Protein AF-A0A7D9LVJ4-F1 (afdb_monomer)

Organism: Paramuricea clavata (NCBI:txid317549)

pLDDT: mean 72.47, std 16.26, range [33.88, 91.69]

Foldseek 3Di:
DDPDVVVVVVVVCCVVQQPELVSVQVVVCVVPVPDDSCVQVVVVVVVLVVVLCVVCPVPDDPVNPPVPPPVVCPDPSVVSSQPDWDQTNQGTFHDDPNDTPHDDDDDDDDDPPDD

Mean predicted aligned error: 11.85 Å

Nearest PDB structures (foldseek):
  4f12-assembly1_A  TM=7.891E-01  e=6.631E-02  Homo sapiens
  7eb2-assembly1_D  TM=7.382E-01  e=7.072E-02  Homo sapiens
  6uo9-assembly1_B  TM=6.235E-01  e=8.043E-02  Homo sapiens
  3p3w-assembly2_B  TM=6.478E-01  e=2.008E+00  Rattus norvegicus
  7ks3-assembly1_C  TM=6.719E-01  e=5.998E+00  Rattus norvegicus

Secondary structure (DSSP, 8-state):
----HHHHHHHHHHHHH-SSHHHHHHHHHHH-TT--TTHHHHHHHHHHHHHHHHHHTTTS-GGG--TT-HHHHHTHHHHHHHT--EEETTEEE-EETTEE--PPP----------

Radius of gyration: 19.21 Å; Cα contacts (8 Å, |Δi|>4): 74; chains: 1; bounding box: 32×37×69 Å

Sequence (115 aa):
MRITAKYIQIVLIIFLVFQNASAYLAEVRKRNNQALASTSYAFDSIWAAALMLNATSNETRPEDFVLSSDQFFSDEYKDLLEEQEFEGLSGPHNFFNRERIGTVTISQMRVQNGI

Solvent-accessible surface area (backbone atoms only — not comparable to full-atom values): 7226 Å² total; per-residue (Å²): 134,84,83,52,71,67,57,57,48,53,52,49,47,56,61,70,63,41,84,37,50,65,57,45,50,54,58,50,30,76,81,37,78,82,64,57,81,68,54,34,56,58,50,39,51,54,49,51,52,51,52,43,53,56,64,44,57,81,76,53,54,82,89,70,67,56,90,83,51,71,68,64,66,56,52,63,52,46,54,49,51,47,67,48,71,49,83,40,50,73,40,67,38,40,44,55,95,92,38,72,60,75,85,85,85,87,84,80,89,76,82,79,80,80,128

Structure (mmCIF, N/CA/C/O backbone):
data_AF-A0A7D9LVJ4-F1
#
_entry.id   AF-A0A7D9LVJ4-F1
#
loop_
_atom_site.group_PDB
_atom_site.id
_atom_site.type_symbol
_atom_site.label_atom_id
_atom_site.label_alt_id
_atom_site.label_comp_id
_atom_site.label_asym_id
_atom_site.label_entity_id
_atom_site.label_seq_id
_atom_site.pdbx_PDB_ins_code
_atom_site.Cartn_x
_atom_site.Cartn_y
_atom_site.Cartn_z
_atom_site.occupancy
_atom_site.B_iso_or_equiv
_atom_site.auth_seq_id
_atom_site.auth_comp_id
_atom_site.auth_asym_id
_atom_site.auth_atom_id
_atom_site.pdbx_PDB_model_num
ATOM 1 N N . MET A 1 1 ? 14.122 20.750 -17.634 1.00 41.38 1 MET A N 1
ATOM 2 C CA . MET A 1 1 ? 12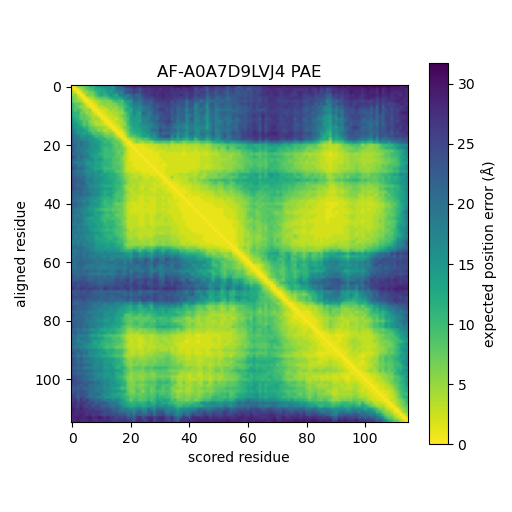.739 20.583 -17.143 1.00 41.38 1 MET A CA 1
ATOM 3 C C . MET A 1 1 ? 12.745 20.819 -15.633 1.00 41.38 1 MET A C 1
ATOM 5 O O . MET A 1 1 ? 13.374 20.055 -14.919 1.00 41.38 1 MET A O 1
ATOM 9 N N . ARG A 1 2 ? 12.209 21.950 -15.146 1.00 36.31 2 ARG A N 1
ATOM 10 C CA . ARG A 1 2 ? 12.233 22.307 -13.712 1.00 36.31 2 ARG A CA 1
ATOM 11 C C . ARG A 1 2 ? 11.060 21.620 -13.010 1.00 36.31 2 ARG A C 1
ATOM 13 O O . ARG A 1 2 ? 9.958 22.163 -13.012 1.00 36.31 2 ARG A O 1
ATOM 20 N N . ILE A 1 3 ? 11.299 20.457 -12.408 1.00 39.97 3 ILE A N 1
ATOM 21 C CA . ILE A 1 3 ? 10.399 19.915 -11.383 1.00 39.97 3 ILE A CA 1
ATOM 22 C C . ILE A 1 3 ? 10.484 20.897 -10.213 1.00 39.97 3 ILE A C 1
ATOM 24 O O . ILE A 1 3 ? 11.514 21.052 -9.560 1.00 39.97 3 ILE A O 1
ATOM 28 N N . THR A 1 4 ? 9.446 21.712 -10.074 1.00 39.66 4 THR A N 1
ATOM 29 C CA . THR A 1 4 ? 9.412 22.849 -9.160 1.00 39.66 4 THR A CA 1
ATOM 30 C C . THR A 1 4 ? 9.379 22.356 -7.714 1.00 39.66 4 THR A C 1
ATOM 32 O O . THR A 1 4 ? 8.606 21.467 -7.367 1.00 39.66 4 THR A O 1
ATOM 35 N N . ALA A 1 5 ? 10.188 22.980 -6.853 1.00 39.59 5 ALA A N 1
ATOM 36 C CA . ALA A 1 5 ? 10.358 22.666 -5.429 1.00 39.59 5 ALA A CA 1
ATOM 37 C C . ALA A 1 5 ? 9.048 22.537 -4.612 1.00 39.59 5 ALA A C 1
ATOM 39 O O . ALA A 1 5 ? 9.050 21.937 -3.541 1.00 39.59 5 ALA A O 1
ATOM 40 N N . LYS A 1 6 ? 7.916 23.034 -5.133 1.00 36.97 6 LYS A N 1
ATOM 41 C CA . LYS A 1 6 ? 6.572 22.840 -4.567 1.00 36.97 6 LYS A CA 1
ATOM 42 C C . LYS A 1 6 ? 6.113 21.377 -4.558 1.00 36.97 6 LYS A C 1
ATOM 44 O O . LYS A 1 6 ? 5.485 20.964 -3.590 1.00 36.97 6 LYS A O 1
ATOM 49 N N . TYR A 1 7 ? 6.424 20.595 -5.593 1.00 45.22 7 TYR A N 1
ATOM 50 C CA . TYR A 1 7 ? 6.037 19.178 -5.645 1.00 45.22 7 TYR A CA 1
ATOM 51 C C . TYR A 1 7 ? 6.861 18.341 -4.671 1.00 45.22 7 TYR A C 1
ATOM 53 O O . TYR A 1 7 ? 6.304 17.522 -3.949 1.00 45.22 7 TYR A O 1
ATOM 61 N N . ILE A 1 8 ? 8.158 18.635 -4.564 1.00 45.31 8 ILE A N 1
ATOM 62 C CA . ILE A 1 8 ? 9.043 18.010 -3.576 1.00 45.31 8 ILE A CA 1
ATOM 63 C C . ILE A 1 8 ? 8.575 18.347 -2.154 1.00 45.31 8 ILE A C 1
ATOM 65 O O . ILE A 1 8 ? 8.547 17.461 -1.312 1.00 45.31 8 ILE A O 1
ATOM 69 N N . GLN A 1 9 ? 8.122 19.580 -1.888 1.00 33.88 9 GLN A N 1
ATOM 70 C CA . GLN A 1 9 ? 7.531 19.951 -0.596 1.00 33.88 9 GLN A CA 1
ATOM 71 C C . GLN A 1 9 ? 6.225 19.211 -0.284 1.00 33.88 9 GLN A C 1
ATOM 73 O O . GLN A 1 9 ? 6.043 18.801 0.853 1.00 33.88 9 GLN A O 1
ATOM 78 N N . ILE A 1 10 ? 5.323 19.015 -1.251 1.00 48.59 10 ILE A N 1
ATOM 79 C CA . ILE A 1 10 ? 4.078 18.256 -1.027 1.00 48.59 10 ILE A CA 1
ATOM 80 C C . ILE A 1 10 ? 4.387 16.778 -0.766 1.00 48.59 10 ILE A C 1
ATOM 82 O O . ILE A 1 10 ? 3.829 16.198 0.161 1.00 48.59 10 ILE A O 1
ATOM 86 N N . VAL A 1 11 ? 5.315 16.192 -1.526 1.00 49.97 11 VAL A N 1
ATOM 87 C CA . VAL A 1 11 ? 5.786 14.814 -1.334 1.00 49.97 11 VAL A CA 1
ATOM 88 C C . VAL A 1 11 ? 6.471 14.663 0.029 1.00 49.97 11 VAL A C 1
ATOM 90 O O . VAL A 1 11 ? 6.128 13.743 0.763 1.00 49.97 11 VAL A O 1
ATOM 93 N N . LEU A 1 12 ? 7.336 15.603 0.435 1.00 42.94 12 LEU A N 1
ATOM 94 C CA . LEU A 1 12 ? 7.953 15.609 1.769 1.00 42.94 12 LEU A CA 1
ATOM 95 C C . LEU A 1 12 ? 6.934 15.811 2.894 1.00 42.94 12 LEU A C 1
ATOM 97 O O . LEU A 1 12 ? 7.087 15.205 3.944 1.00 42.94 12 LEU A O 1
ATOM 101 N N . ILE A 1 13 ? 5.913 16.652 2.709 1.00 46.03 13 ILE A N 1
ATOM 102 C CA . ILE A 1 13 ? 4.858 16.863 3.709 1.00 46.03 13 ILE A CA 1
ATOM 103 C C . ILE A 1 13 ? 4.016 15.594 3.848 1.00 46.03 13 ILE A C 1
ATOM 105 O O . ILE A 1 13 ? 3.718 15.203 4.965 1.00 46.03 13 ILE A O 1
ATOM 109 N N . ILE A 1 14 ? 3.690 14.898 2.759 1.00 52.47 14 ILE A N 1
ATOM 110 C CA . ILE A 1 14 ? 2.996 13.604 2.825 1.00 52.47 14 ILE A CA 1
ATOM 111 C C . ILE A 1 14 ? 3.877 12.553 3.530 1.00 52.47 14 ILE A C 1
ATOM 113 O O . ILE A 1 14 ? 3.386 11.841 4.403 1.00 52.47 14 ILE A O 1
ATOM 117 N N . PHE A 1 15 ? 5.182 12.524 3.238 1.00 49.25 15 PHE A N 1
ATOM 118 C CA . PHE A 1 15 ? 6.143 11.604 3.862 1.00 49.25 15 PHE A CA 1
ATOM 119 C C . PHE A 1 15 ? 6.392 11.895 5.355 1.00 49.25 15 PHE A C 1
ATOM 121 O O . PHE A 1 15 ? 6.519 10.974 6.157 1.00 49.25 15 PHE A O 1
ATOM 128 N N . LEU A 1 16 ? 6.440 13.172 5.751 1.00 46.56 16 LEU A N 1
ATOM 129 C CA . LEU A 1 16 ? 6.693 13.603 7.133 1.00 46.56 16 LEU A CA 1
ATOM 130 C C . LEU A 1 16 ? 5.426 13.637 8.000 1.00 46.56 16 LEU A C 1
ATOM 132 O O . LEU A 1 16 ? 5.524 13.490 9.215 1.00 46.56 16 LEU A O 1
ATOM 136 N N . VAL A 1 17 ? 4.240 13.830 7.412 1.00 49.31 17 VAL A N 1
ATOM 137 C CA . VAL A 1 17 ? 2.975 13.948 8.164 1.00 49.31 17 VAL A CA 1
ATOM 138 C C . VAL A 1 17 ? 2.313 12.591 8.407 1.00 49.31 17 VAL A C 1
ATOM 140 O O . VAL A 1 17 ? 1.587 12.446 9.391 1.00 49.31 17 VAL A O 1
ATOM 143 N N . PHE A 1 18 ? 2.579 11.576 7.581 1.00 52.62 18 PHE A N 1
ATOM 144 C CA . PHE A 1 18 ? 1.889 10.288 7.681 1.00 52.62 18 PHE A CA 1
ATOM 145 C C . PHE A 1 18 ? 2.789 9.105 8.049 1.00 52.62 18 PHE A C 1
ATOM 147 O O . PHE A 1 18 ? 2.470 7.972 7.738 1.00 52.62 18 PHE A O 1
ATOM 154 N N . GLN A 1 19 ? 3.833 9.305 8.851 1.00 57.47 19 GLN A N 1
ATOM 155 C CA . GLN A 1 19 ? 4.506 8.182 9.538 1.00 57.47 19 GLN A CA 1
ATOM 156 C C . GLN A 1 19 ? 3.592 7.467 10.564 1.00 57.47 19 GLN A C 1
ATOM 158 O O . GLN A 1 19 ? 4.012 6.543 11.253 1.00 57.47 19 GLN A O 1
ATOM 163 N N . ASN A 1 20 ? 2.338 7.912 10.715 1.00 69.19 20 ASN A N 1
ATOM 164 C CA . ASN A 1 20 ? 1.393 7.379 11.681 1.00 69.19 20 ASN A CA 1
ATOM 165 C C . ASN A 1 20 ? -0.003 7.205 11.059 1.00 69.19 20 ASN A C 1
ATOM 167 O O . ASN A 1 20 ? -0.691 8.181 10.742 1.00 69.19 20 ASN A O 1
ATOM 171 N N . ALA A 1 21 ? -0.450 5.951 10.957 1.00 78.19 21 ALA A N 1
ATOM 172 C CA . ALA A 1 21 ? -1.760 5.568 10.427 1.00 78.19 21 ALA A CA 1
ATOM 173 C C . ALA A 1 21 ? -2.938 6.270 11.133 1.00 78.19 21 ALA A C 1
ATOM 175 O O . ALA A 1 21 ? -3.965 6.552 10.512 1.00 78.19 21 ALA A O 1
ATOM 176 N N . SER A 1 22 ? -2.792 6.598 12.423 1.00 82.12 22 SER A N 1
ATOM 177 C CA . SER A 1 22 ? -3.832 7.293 13.193 1.00 82.12 22 SER A CA 1
ATOM 178 C C . SER A 1 22 ? -4.007 8.754 12.766 1.00 82.12 22 SER A C 1
ATOM 180 O O . SER A 1 22 ? -5.140 9.225 12.650 1.00 82.12 22 SER A O 1
ATOM 182 N N . ALA A 1 23 ? -2.909 9.454 12.457 1.00 84.06 23 ALA A N 1
ATOM 183 C CA . ALA A 1 23 ? -2.939 10.831 11.969 1.00 84.06 23 ALA A CA 1
ATOM 184 C C . ALA A 1 23 ? -3.536 10.904 10.558 1.00 84.06 23 ALA A C 1
ATOM 186 O O . ALA A 1 23 ? -4.362 11.775 10.275 1.00 84.06 23 ALA A O 1
ATOM 187 N N . TYR A 1 24 ? -3.189 9.935 9.705 1.00 86.38 24 TYR A N 1
ATOM 188 C CA . TYR A 1 24 ? -3.814 9.760 8.397 1.00 86.38 24 TYR A CA 1
ATOM 189 C C . TYR A 1 24 ? -5.326 9.575 8.507 1.00 86.38 24 TYR A C 1
ATOM 191 O O . TYR A 1 24 ? -6.090 10.339 7.918 1.00 86.38 24 TYR A O 1
ATOM 199 N N . LEU A 1 25 ? -5.775 8.609 9.312 1.00 87.12 25 LEU A N 1
ATOM 200 C CA . LEU A 1 25 ? -7.199 8.324 9.447 1.00 87.12 25 LEU A CA 1
ATOM 201 C C . LEU A 1 25 ? -7.967 9.520 10.023 1.00 87.12 25 LEU A C 1
ATOM 203 O O . LEU A 1 25 ? -9.083 9.799 9.585 1.00 87.12 25 LEU A O 1
ATOM 207 N N . ALA A 1 26 ? -7.372 10.254 10.967 1.00 88.25 26 ALA A N 1
ATOM 208 C CA . ALA A 1 26 ? -7.955 11.480 11.498 1.00 88.25 26 ALA A CA 1
ATOM 209 C C . ALA A 1 26 ? -8.140 12.549 10.408 1.00 88.25 26 ALA A C 1
ATOM 211 O O . ALA A 1 26 ? -9.201 13.165 10.338 1.00 88.25 26 ALA A O 1
ATOM 212 N N . GLU A 1 27 ? -7.150 12.748 9.535 1.00 87.81 27 GLU A N 1
ATOM 213 C CA . GLU A 1 27 ? -7.232 13.713 8.433 1.00 87.81 27 GLU A CA 1
ATOM 214 C C . GLU A 1 27 ? -8.266 13.301 7.378 1.00 87.81 27 GLU A C 1
ATOM 216 O O . GLU A 1 27 ? -9.087 14.121 6.963 1.00 87.81 27 GLU A O 1
ATOM 221 N N . VAL A 1 28 ? -8.299 12.024 6.990 1.00 86.88 28 VAL A N 1
ATOM 222 C CA . VAL A 1 28 ? -9.306 11.513 6.046 1.00 86.88 28 VAL A CA 1
ATOM 223 C C . VAL A 1 28 ? -10.715 11.669 6.626 1.00 86.88 28 VAL A C 1
ATOM 225 O O . VAL A 1 28 ? -11.631 12.100 5.920 1.00 86.88 28 VAL A O 1
ATOM 228 N N . ARG A 1 29 ? -10.888 11.420 7.931 1.00 89.81 29 ARG A N 1
ATOM 229 C CA . ARG A 1 29 ? -12.181 11.563 8.616 1.00 89.81 29 ARG A CA 1
ATOM 230 C C . ARG A 1 29 ? -12.713 12.989 8.682 1.00 89.81 29 ARG A C 1
ATOM 232 O O . ARG A 1 29 ? -13.927 13.156 8.758 1.00 89.81 29 ARG A O 1
ATOM 239 N N . LYS A 1 30 ? -11.856 14.012 8.580 1.00 91.69 30 LYS A N 1
ATOM 240 C CA . LYS A 1 30 ? -12.313 15.409 8.446 1.00 91.69 30 LYS A CA 1
ATOM 241 C C . LYS A 1 30 ? -13.084 15.647 7.146 1.00 91.69 30 LYS A C 1
ATOM 243 O O . LYS A 1 30 ? -13.927 16.535 7.099 1.00 91.69 30 LYS A O 1
ATOM 248 N N . ARG A 1 31 ? -12.781 14.880 6.093 1.00 88.50 31 ARG A N 1
ATOM 249 C CA . ARG A 1 31 ? -13.394 15.006 4.759 1.00 88.50 31 ARG A CA 1
ATOM 250 C C . ARG A 1 31 ? -14.502 13.982 4.538 1.00 88.50 31 ARG A C 1
ATOM 252 O O . ARG A 1 31 ? -15.476 14.274 3.856 1.00 88.50 31 ARG A O 1
ATOM 259 N N . ASN A 1 32 ? -14.350 12.795 5.120 1.00 89.06 32 ASN A N 1
ATOM 260 C CA . ASN A 1 32 ? -15.335 11.725 5.086 1.00 89.06 32 ASN A CA 1
ATOM 261 C C . ASN A 1 32 ? -15.388 11.022 6.448 1.00 89.06 32 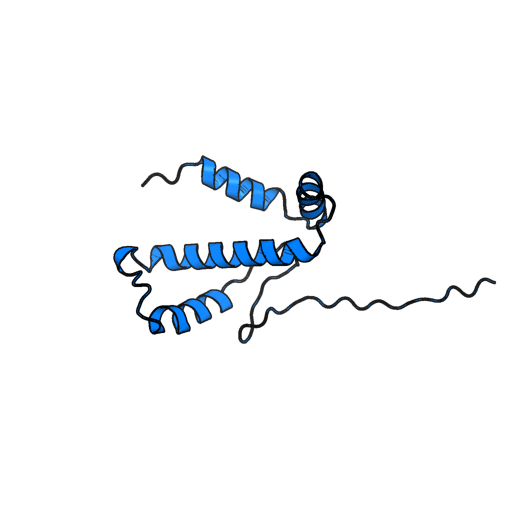ASN A C 1
ATOM 263 O O . ASN A 1 32 ? -14.560 10.162 6.747 1.00 89.06 32 ASN A O 1
ATOM 267 N N . ASN A 1 33 ? -16.388 11.351 7.263 1.00 88.94 33 ASN A N 1
ATOM 268 C CA . ASN A 1 33 ? -16.548 10.796 8.610 1.00 88.94 33 ASN A CA 1
ATOM 269 C C . ASN A 1 33 ? -16.745 9.265 8.639 1.00 88.94 33 ASN A C 1
ATOM 271 O O . ASN A 1 33 ? -16.513 8.651 9.678 1.00 88.94 33 ASN A O 1
ATOM 275 N N . GLN A 1 34 ? -17.118 8.646 7.516 1.00 91.38 34 GLN A N 1
ATOM 276 C CA . GLN A 1 34 ? -17.283 7.197 7.373 1.00 91.38 34 GLN A CA 1
ATOM 277 C C . GLN A 1 34 ? -16.003 6.481 6.913 1.00 91.38 34 GLN A C 1
ATOM 279 O O . GLN A 1 34 ? -16.031 5.282 6.644 1.00 91.38 34 GLN A O 1
ATOM 284 N N . ALA A 1 35 ? -14.869 7.183 6.816 1.00 86.31 35 ALA A N 1
ATOM 285 C CA . ALA A 1 35 ? -13.615 6.572 6.398 1.00 86.31 35 ALA A CA 1
ATOM 286 C C . ALA A 1 35 ? -13.176 5.443 7.349 1.00 86.31 35 ALA A C 1
ATOM 288 O O . ALA A 1 35 ? -13.032 5.620 8.571 1.00 86.31 35 ALA A O 1
ATOM 289 N N . LEU A 1 36 ? -12.957 4.274 6.748 1.00 89.25 36 LEU A N 1
ATOM 290 C CA . LEU A 1 36 ? -12.468 3.068 7.403 1.00 89.25 36 LEU A CA 1
ATOM 291 C C . LEU A 1 36 ? -10.944 3.093 7.497 1.00 89.25 36 LEU A C 1
ATOM 293 O O . LEU A 1 36 ? -10.275 3.693 6.665 1.00 89.25 36 LEU A O 1
ATOM 297 N N . ALA A 1 37 ? -10.384 2.371 8.468 1.00 83.81 37 ALA A N 1
ATOM 298 C CA . ALA A 1 37 ? -8.932 2.215 8.571 1.00 83.81 37 ALA A CA 1
ATOM 299 C C . ALA A 1 37 ? -8.320 1.569 7.314 1.00 83.81 37 ALA A C 1
ATOM 301 O O . ALA A 1 37 ? -7.160 1.816 7.020 1.00 83.81 37 ALA A O 1
ATOM 302 N N . SER A 1 38 ? -9.105 0.806 6.542 1.00 85.94 38 SER A N 1
ATOM 303 C CA . SER A 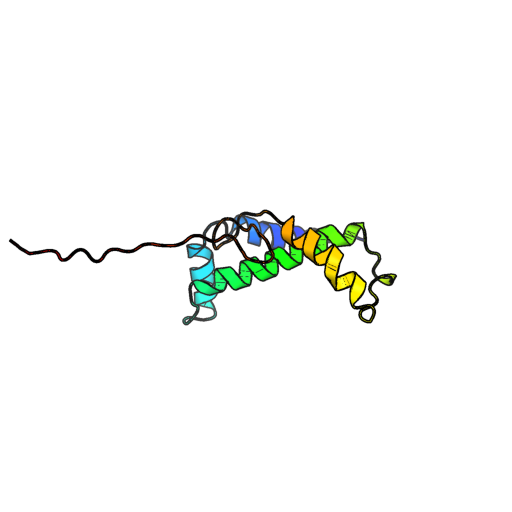1 38 ? -8.661 0.176 5.297 1.00 85.94 38 SER A CA 1
ATOM 304 C C . SER A 1 38 ? -8.307 1.159 4.177 1.00 85.94 38 SER A C 1
ATOM 306 O O . SER A 1 38 ? -7.707 0.746 3.187 1.00 85.94 38 SER A O 1
ATOM 308 N N . THR A 1 39 ? -8.619 2.454 4.311 1.00 88.50 39 THR A N 1
ATOM 309 C CA . THR A 1 39 ? -8.165 3.462 3.342 1.00 88.50 39 THR A CA 1
ATOM 310 C C . THR A 1 39 ? -6.641 3.598 3.320 1.00 88.50 39 THR A C 1
ATOM 312 O O . THR A 1 39 ? -6.099 4.035 2.308 1.00 88.50 39 THR A O 1
ATOM 315 N N . SER A 1 40 ? -5.940 3.167 4.377 1.00 87.75 40 SER A N 1
ATOM 316 C CA . SER A 1 40 ? -4.475 3.080 4.390 1.00 87.75 40 SER A CA 1
ATOM 317 C C . SER A 1 40 ? -3.938 2.138 3.311 1.00 87.75 40 SER A C 1
ATOM 319 O O . SER A 1 40 ? -2.985 2.495 2.632 1.00 87.75 40 SER A O 1
ATOM 321 N N . TYR A 1 41 ? -4.592 0.996 3.062 1.00 87.31 41 TYR A N 1
ATOM 322 C CA . TYR A 1 41 ? -4.194 0.074 1.990 1.00 87.31 41 TYR A CA 1
ATOM 323 C C . TYR A 1 41 ? -4.312 0.723 0.606 1.00 87.31 41 TYR A C 1
ATOM 325 O O . TYR A 1 41 ? -3.454 0.526 -0.253 1.00 87.31 41 TYR A O 1
ATOM 333 N N . ALA A 1 42 ? -5.360 1.524 0.386 1.00 87.88 42 ALA A N 1
ATOM 334 C CA . ALA A 1 42 ? -5.538 2.248 -0.870 1.00 87.88 42 ALA A CA 1
ATOM 335 C C . ALA A 1 42 ? -4.470 3.338 -1.048 1.00 87.88 42 ALA A C 1
ATOM 337 O O . ALA A 1 42 ? -3.949 3.515 -2.147 1.00 87.88 42 ALA A O 1
ATOM 338 N N . PHE A 1 43 ? -4.120 4.040 0.032 1.00 89.06 43 PHE A N 1
ATOM 339 C CA . PHE A 1 43 ? -3.027 5.007 0.021 1.00 89.06 43 PHE A CA 1
ATOM 340 C C . PHE A 1 43 ? -1.691 4.340 -0.331 1.00 89.06 43 PHE A C 1
ATOM 342 O O . PHE A 1 43 ? -1.019 4.791 -1.257 1.00 89.06 43 PHE A O 1
ATOM 349 N N . ASP A 1 44 ? -1.354 3.236 0.339 1.00 87.81 44 ASP A N 1
ATOM 350 C CA . ASP A 1 44 ? -0.114 2.494 0.090 1.00 87.81 44 ASP A CA 1
ATOM 351 C C . ASP A 1 44 ? -0.057 1.962 -1.352 1.00 87.81 44 ASP A C 1
ATOM 353 O O . ASP A 1 44 ? 0.992 2.022 -1.984 1.00 87.81 44 ASP A O 1
ATOM 357 N N . SER A 1 45 ? -1.193 1.544 -1.923 1.00 84.69 45 SER A N 1
ATOM 358 C CA . SER A 1 45 ? -1.268 1.093 -3.324 1.00 84.69 45 SER A CA 1
ATOM 359 C C . SER A 1 45 ? -0.943 2.212 -4.320 1.00 84.69 45 SER A C 1
ATOM 361 O O . SER A 1 45 ? -0.214 1.998 -5.288 1.00 84.69 45 SER A O 1
ATOM 363 N N . ILE A 1 46 ? -1.465 3.423 -4.086 1.00 87.00 46 ILE A N 1
ATOM 364 C CA . ILE A 1 46 ? -1.155 4.594 -4.924 1.00 87.00 46 ILE A CA 1
ATOM 365 C C . ILE A 1 46 ? 0.324 4.959 -4.781 1.00 87.00 46 ILE A C 1
ATOM 367 O O . ILE A 1 46 ? 0.973 5.319 -5.763 1.00 87.00 46 ILE A O 1
ATOM 371 N N . TRP A 1 47 ? 0.859 4.854 -3.565 1.00 87.88 47 TRP A N 1
ATOM 372 C CA . TRP A 1 47 ? 2.259 5.141 -3.293 1.00 87.88 47 TRP A CA 1
ATOM 373 C C . TRP A 1 47 ? 3.197 4.156 -3.997 1.00 87.88 47 TRP A C 1
ATOM 375 O O . TRP A 1 47 ? 4.125 4.584 -4.677 1.00 87.88 47 TRP A O 1
ATOM 385 N N . ALA A 1 48 ? 2.903 2.856 -3.922 1.00 83.38 48 ALA A N 1
ATOM 386 C CA . ALA A 1 48 ? 3.639 1.812 -4.630 1.00 83.38 48 ALA A CA 1
ATOM 387 C C . ALA A 1 48 ? 3.658 2.061 -6.146 1.00 83.38 48 ALA A C 1
ATOM 389 O O . ALA A 1 48 ? 4.717 2.023 -6.768 1.00 83.38 48 ALA A O 1
ATOM 390 N N . ALA A 1 49 ? 2.506 2.405 -6.734 1.00 82.12 49 ALA A N 1
ATOM 391 C CA . ALA A 1 49 ? 2.422 2.746 -8.152 1.00 82.12 49 ALA A CA 1
ATOM 392 C C . ALA A 1 49 ? 3.257 3.989 -8.504 1.00 82.12 49 ALA A C 1
ATOM 394 O O . ALA A 1 49 ? 3.903 4.023 -9.549 1.00 82.12 49 ALA A O 1
ATOM 395 N N . ALA A 1 50 ? 3.279 5.006 -7.638 1.00 84.44 50 ALA A N 1
ATOM 396 C CA . ALA A 1 50 ? 4.092 6.201 -7.849 1.00 84.44 50 ALA A CA 1
ATOM 397 C C . ALA A 1 50 ? 5.600 5.905 -7.778 1.00 84.44 50 ALA A C 1
ATOM 399 O O . ALA A 1 50 ? 6.356 6.438 -8.589 1.00 84.44 50 ALA A O 1
ATOM 400 N N . LEU A 1 51 ? 6.034 5.053 -6.843 1.00 83.69 51 LEU A N 1
ATOM 401 C CA . LEU A 1 51 ? 7.429 4.616 -6.730 1.00 83.69 51 LEU A CA 1
ATOM 402 C C . LEU A 1 51 ? 7.866 3.814 -7.958 1.00 83.69 51 LEU A C 1
ATOM 404 O O . LEU A 1 51 ? 8.895 4.127 -8.552 1.00 83.69 51 LEU A O 1
ATOM 408 N N . MET A 1 52 ? 7.035 2.866 -8.389 1.00 79.56 52 MET A N 1
ATOM 409 C CA . MET A 1 52 ? 7.247 2.083 -9.605 1.00 79.56 52 MET A CA 1
ATOM 410 C C . MET A 1 52 ? 7.367 2.988 -10.842 1.00 79.56 52 MET A C 1
ATOM 412 O O . MET A 1 52 ? 8.348 2.902 -11.572 1.00 79.56 52 MET A O 1
ATOM 416 N N . LEU A 1 53 ? 6.426 3.920 -11.042 1.00 78.00 53 LEU A N 1
ATOM 417 C CA . LEU A 1 53 ? 6.481 4.870 -12.162 1.00 78.00 53 LEU A CA 1
ATOM 418 C C . LEU A 1 53 ? 7.729 5.764 -12.111 1.00 78.00 53 LEU A C 1
ATOM 420 O O . LEU A 1 53 ? 8.290 6.122 -13.148 1.00 78.00 53 LEU A O 1
ATOM 424 N N . ASN A 1 54 ? 8.168 6.140 -10.910 1.00 82.25 54 ASN A N 1
ATOM 425 C CA . ASN A 1 54 ? 9.390 6.910 -10.723 1.00 82.25 54 ASN A CA 1
ATOM 426 C C . ASN A 1 54 ? 10.640 6.086 -11.081 1.00 82.25 54 ASN A C 1
ATOM 428 O O . ASN A 1 54 ? 11.531 6.622 -11.740 1.00 82.25 54 ASN A O 1
ATOM 432 N N . ALA A 1 55 ? 10.688 4.802 -10.716 1.00 77.56 55 ALA A N 1
ATOM 433 C CA . ALA A 1 55 ? 11.764 3.889 -11.106 1.00 77.56 55 ALA A CA 1
ATOM 434 C C . ALA A 1 55 ? 11.843 3.739 -12.636 1.00 77.56 55 ALA A C 1
ATOM 436 O O . ALA A 1 55 ? 12.905 3.960 -13.215 1.00 77.56 55 ALA A O 1
ATOM 437 N N . THR A 1 56 ? 10.706 3.526 -13.306 1.00 73.62 56 THR A N 1
ATOM 438 C CA . THR A 1 56 ? 10.653 3.400 -14.774 1.00 73.62 56 THR A CA 1
ATOM 439 C C . THR A 1 56 ? 10.950 4.703 -15.512 1.00 73.62 56 THR A C 1
ATOM 441 O O . THR A 1 56 ? 11.364 4.682 -16.666 1.00 73.62 56 THR A O 1
ATOM 444 N N . SER A 1 57 ? 10.755 5.865 -14.875 1.00 72.88 57 SER A N 1
ATOM 445 C CA . SER A 1 57 ? 10.884 7.170 -15.546 1.00 72.88 57 SER A CA 1
ATOM 446 C C . SER A 1 57 ? 12.297 7.496 -16.048 1.00 72.88 57 SER A C 1
ATOM 448 O O . SER A 1 57 ? 12.450 8.357 -16.915 1.00 72.88 57 SER A O 1
ATOM 450 N N . ASN A 1 58 ? 13.322 6.819 -15.521 1.00 64.25 58 ASN A N 1
ATOM 451 C CA . ASN A 1 58 ? 14.705 6.974 -15.978 1.00 64.25 58 ASN A CA 1
ATOM 452 C C . ASN A 1 58 ? 15.054 6.055 -17.158 1.00 64.25 58 ASN A C 1
ATOM 454 O O . ASN A 1 58 ? 16.033 6.322 -17.855 1.00 64.25 58 ASN A O 1
ATOM 458 N N . GLU A 1 59 ? 14.269 5.000 -17.381 1.00 63.97 59 GLU A N 1
ATOM 459 C CA . GLU A 1 59 ? 14.569 3.936 -18.344 1.00 63.97 59 GLU A CA 1
ATOM 460 C C . GLU A 1 59 ? 13.634 3.979 -19.556 1.00 63.97 59 GLU A C 1
ATOM 462 O O . GLU A 1 59 ? 14.077 3.794 -20.688 1.00 63.97 59 GLU A O 1
ATOM 467 N N . THR A 1 60 ? 12.360 4.320 -19.350 1.00 61.44 60 THR A N 1
ATOM 468 C CA . THR A 1 60 ? 11.350 4.391 -20.409 1.00 61.44 60 THR A CA 1
ATOM 469 C C . THR A 1 60 ? 11.182 5.828 -20.901 1.00 61.44 60 THR A C 1
ATOM 471 O O . THR A 1 60 ? 10.799 6.720 -20.134 1.00 61.44 60 THR A O 1
ATOM 474 N N . ARG A 1 61 ? 11.417 6.091 -22.194 1.00 63.28 61 ARG A N 1
ATOM 475 C CA . ARG A 1 61 ? 11.074 7.400 -22.766 1.00 63.28 61 ARG A CA 1
ATOM 476 C C . ARG A 1 61 ? 9.559 7.470 -22.988 1.00 63.28 61 ARG A C 1
ATOM 478 O O . ARG A 1 61 ? 8.948 6.463 -23.331 1.00 63.28 61 ARG A O 1
ATOM 485 N N . PRO A 1 62 ? 8.920 8.648 -22.860 1.00 61.31 62 PRO A N 1
ATOM 486 C CA . PRO A 1 62 ? 7.472 8.785 -23.068 1.00 61.31 62 PRO A CA 1
ATOM 487 C C . PRO A 1 62 ? 6.984 8.296 -24.442 1.00 61.31 62 PRO A C 1
ATOM 489 O O . PRO A 1 62 ? 5.834 7.899 -24.590 1.00 61.31 62 PRO A O 1
ATOM 492 N N . GLU A 1 63 ? 7.864 8.338 -25.440 1.00 63.00 63 GLU A N 1
ATOM 493 C CA . GLU A 1 63 ? 7.651 7.859 -26.809 1.00 63.00 63 GLU A CA 1
ATOM 494 C C . GLU A 1 63 ? 7.648 6.327 -26.952 1.00 63.00 63 GLU A C 1
ATOM 496 O O . GLU A 1 63 ? 7.050 5.816 -27.897 1.00 63.00 63 GLU A O 1
ATOM 501 N N . ASP A 1 64 ? 8.215 5.605 -25.982 1.00 60.91 64 ASP A N 1
ATOM 502 C CA . ASP A 1 64 ? 8.198 4.138 -25.911 1.00 60.91 64 ASP A CA 1
ATOM 503 C C . ASP A 1 64 ? 6.922 3.610 -25.227 1.00 60.91 64 ASP A C 1
ATOM 505 O O . ASP A 1 64 ? 6.658 2.408 -25.222 1.00 60.91 64 ASP A O 1
ATOM 509 N N . PHE A 1 65 ? 6.093 4.505 -24.670 1.00 59.31 65 PHE A N 1
ATOM 510 C CA . PHE A 1 65 ? 4.856 4.166 -23.967 1.00 59.31 65 PHE A CA 1
ATOM 511 C C . PHE A 1 65 ? 3.725 3.832 -24.954 1.00 59.31 65 PHE A C 1
AT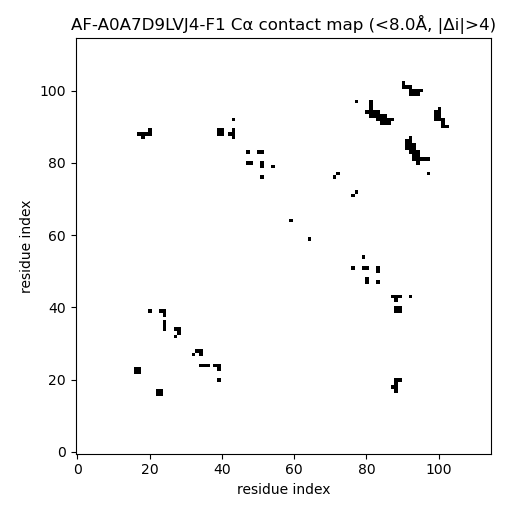OM 513 O O . PHE A 1 65 ? 2.715 4.530 -25.078 1.00 59.31 65 PHE A O 1
ATOM 520 N N . VAL A 1 66 ? 3.903 2.744 -25.700 1.00 58.81 66 VAL A N 1
ATOM 521 C CA . VAL A 1 66 ? 2.902 2.206 -26.618 1.00 58.81 66 VAL A CA 1
ATOM 522 C C . VAL A 1 66 ? 1.962 1.300 -25.822 1.00 58.81 66 VAL A C 1
ATOM 524 O O . VAL A 1 66 ? 2.213 0.114 -25.629 1.00 58.81 66 VAL A O 1
ATOM 527 N N . LEU A 1 67 ? 0.831 1.866 -25.386 1.00 57.19 67 LEU A N 1
ATOM 528 C CA . LEU A 1 67 ? -0.249 1.177 -24.653 1.00 57.19 67 LEU A CA 1
ATOM 529 C C . LEU A 1 67 ? -0.839 -0.055 -25.375 1.00 57.19 67 LEU A C 1
ATOM 531 O O . LEU A 1 67 ? -1.688 -0.733 -24.808 1.00 57.19 67 LEU A O 1
ATOM 535 N N . SER A 1 68 ? -0.437 -0.333 -26.619 1.00 53.41 68 SER A N 1
ATOM 536 C CA . SER A 1 68 ? -0.965 -1.424 -27.443 1.00 53.41 68 SER A CA 1
ATOM 537 C C . SER A 1 68 ? -0.074 -2.668 -27.524 1.00 53.41 68 SER A C 1
ATOM 539 O O . SER A 1 68 ? -0.457 -3.611 -28.212 1.00 53.41 68 SER A O 1
ATOM 541 N N . SER A 1 69 ? 1.104 -2.701 -26.885 1.00 55.25 69 SER A N 1
ATOM 542 C CA . SER A 1 69 ? 1.899 -3.934 -26.771 1.00 55.25 69 SER A CA 1
ATOM 543 C C . SER A 1 69 ? 1.801 -4.499 -25.354 1.00 55.25 69 SER A C 1
ATOM 545 O O . SER A 1 69 ? 2.592 -4.152 -24.477 1.00 55.25 69 SER A O 1
ATOM 547 N N . ASP A 1 70 ? 0.833 -5.392 -25.146 1.00 53.53 70 ASP A N 1
ATOM 548 C CA . ASP A 1 70 ? 0.523 -6.044 -23.861 1.00 53.53 70 ASP A CA 1
ATOM 549 C C . ASP A 1 70 ? 1.732 -6.726 -23.185 1.00 53.53 70 ASP A C 1
ATOM 551 O O . ASP A 1 70 ? 1.745 -6.914 -21.971 1.00 53.53 70 ASP A O 1
ATOM 555 N N . GLN A 1 71 ? 2.766 -7.074 -23.955 1.00 53.00 71 GLN A N 1
ATOM 556 C CA . GLN A 1 71 ? 3.965 -7.762 -23.468 1.00 53.00 71 GLN A CA 1
ATOM 557 C C . GLN A 1 71 ? 4.905 -6.871 -22.643 1.00 53.00 71 GLN A C 1
ATOM 559 O O . GLN A 1 71 ? 5.539 -7.361 -21.716 1.0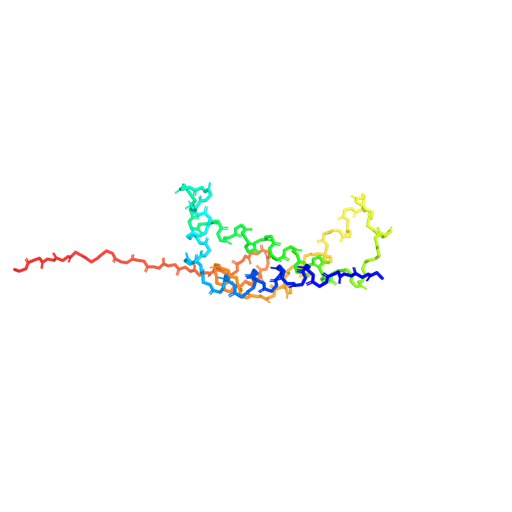0 53.00 71 GLN A O 1
ATOM 564 N N . PHE A 1 72 ? 4.973 -5.567 -22.933 1.00 54.34 72 PHE A N 1
ATOM 565 C CA . PHE A 1 72 ? 5.839 -4.641 -22.187 1.00 54.34 72 PHE A CA 1
ATOM 566 C C . PHE A 1 72 ? 5.295 -4.375 -20.773 1.00 54.34 72 PHE A C 1
ATOM 568 O O . PHE A 1 72 ? 6.039 -4.307 -19.801 1.00 54.34 72 PHE A O 1
ATOM 575 N N . PHE A 1 73 ? 3.968 -4.316 -20.636 1.00 58.09 73 PHE A N 1
ATOM 576 C CA . PHE A 1 73 ? 3.311 -4.163 -19.337 1.00 58.09 73 PHE A CA 1
ATOM 577 C C . PHE A 1 73 ? 3.341 -5.431 -18.487 1.00 58.09 73 PHE A C 1
ATOM 579 O O . PHE A 1 73 ? 3.126 -5.345 -17.278 1.00 58.09 73 PHE A O 1
ATOM 586 N N . SER A 1 74 ? 3.527 -6.608 -19.093 1.00 61.59 74 SER A N 1
ATOM 587 C CA . SER A 1 74 ? 3.314 -7.841 -18.353 1.00 61.59 74 SER A CA 1
ATOM 588 C C . SER A 1 74 ? 4.509 -8.238 -17.514 1.00 61.59 74 SER A C 1
ATOM 590 O O . SER A 1 74 ? 4.262 -8.674 -16.407 1.00 61.59 74 SER A O 1
ATOM 592 N N . ASP A 1 75 ? 5.754 -8.140 -17.970 1.00 65.06 75 ASP A N 1
ATOM 593 C CA . ASP A 1 75 ? 6.855 -8.813 -17.255 1.00 65.06 75 ASP A CA 1
ATOM 594 C C . ASP A 1 75 ? 7.786 -7.824 -16.540 1.00 65.06 75 ASP A C 1
ATOM 596 O O . ASP A 1 75 ? 8.004 -7.962 -15.342 1.00 65.06 75 ASP A O 1
ATOM 600 N N . GLU A 1 76 ? 8.188 -6.733 -17.192 1.00 66.50 76 GLU A N 1
ATOM 601 C CA . GLU A 1 76 ? 9.084 -5.723 -16.603 1.00 66.50 76 GLU A CA 1
ATOM 602 C C . GLU A 1 76 ? 8.435 -4.964 -15.431 1.00 66.50 76 GLU A C 1
ATOM 604 O O . GLU A 1 76 ? 9.031 -4.777 -14.374 1.00 66.50 76 GLU A O 1
ATOM 609 N N . TYR A 1 77 ? 7.154 -4.604 -15.559 1.00 69.88 77 TYR A N 1
ATOM 610 C CA . TYR A 1 77 ? 6.405 -3.952 -14.478 1.00 69.88 77 TYR A CA 1
ATOM 611 C C . TYR A 1 77 ? 6.088 -4.891 -13.306 1.00 69.88 77 TYR A C 1
ATOM 613 O O . TYR A 1 77 ? 5.891 -4.413 -12.188 1.00 69.88 77 TYR A O 1
ATOM 621 N N . LYS A 1 78 ? 6.012 -6.212 -13.538 1.00 70.94 78 LYS A N 1
ATOM 622 C CA . LYS A 1 78 ? 5.826 -7.185 -12.448 1.00 70.94 78 LYS A CA 1
ATOM 623 C C . LYS A 1 78 ? 7.073 -7.235 -11.581 1.00 70.94 78 LYS A C 1
ATOM 625 O O . LYS A 1 78 ? 6.947 -7.085 -10.371 1.00 70.94 78 LYS A O 1
ATOM 630 N N . ASP A 1 79 ? 8.234 -7.384 -12.208 1.00 75.25 79 ASP A N 1
ATOM 631 C CA . ASP A 1 79 ? 9.511 -7.467 -11.502 1.00 75.25 79 ASP A CA 1
ATOM 632 C C . ASP A 1 79 ? 9.766 -6.167 -10.726 1.00 75.25 79 ASP A C 1
ATOM 634 O O . ASP A 1 79 ? 10.030 -6.189 -9.525 1.00 75.25 79 ASP A O 1
ATOM 638 N N . LEU A 1 80 ? 9.512 -5.017 -11.357 1.00 75.12 80 LEU A N 1
ATOM 639 C CA . LEU A 1 80 ? 9.648 -3.715 -10.706 1.00 75.12 80 LEU A CA 1
ATOM 640 C C . LEU A 1 80 ? 8.698 -3.514 -9.523 1.00 75.12 80 LEU A C 1
ATOM 642 O O . LEU A 1 80 ?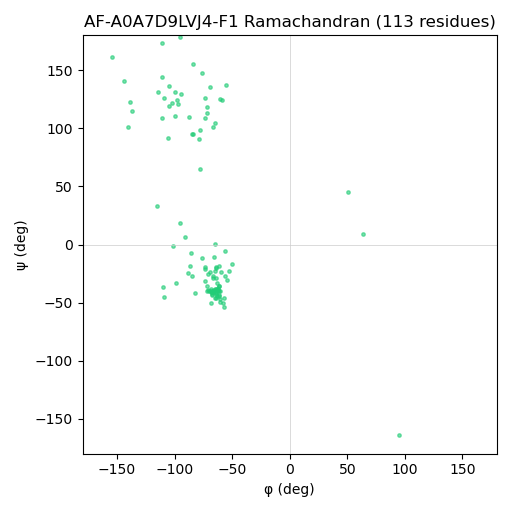 9.066 -2.818 -8.580 1.00 75.12 80 LEU A O 1
ATOM 646 N N . LEU A 1 81 ? 7.486 -4.081 -9.555 1.00 72.38 81 LEU A N 1
ATOM 647 C CA . LEU A 1 81 ? 6.566 -4.050 -8.414 1.00 72.38 81 LEU A CA 1
ATOM 648 C C . LEU A 1 81 ? 7.048 -4.935 -7.267 1.00 72.38 81 LEU A C 1
ATOM 650 O O . LEU A 1 81 ? 6.911 -4.531 -6.113 1.00 72.38 81 LEU A O 1
ATOM 654 N N . GLU A 1 82 ? 7.592 -6.115 -7.570 1.00 78.38 82 GLU A N 1
ATOM 655 C CA . GLU A 1 82 ? 8.139 -7.026 -6.560 1.00 78.38 82 GLU A CA 1
ATOM 656 C C . GLU A 1 82 ? 9.387 -6.450 -5.875 1.00 78.38 82 GLU A C 1
ATOM 658 O O . GLU A 1 82 ? 9.588 -6.677 -4.686 1.00 78.38 82 GLU A O 1
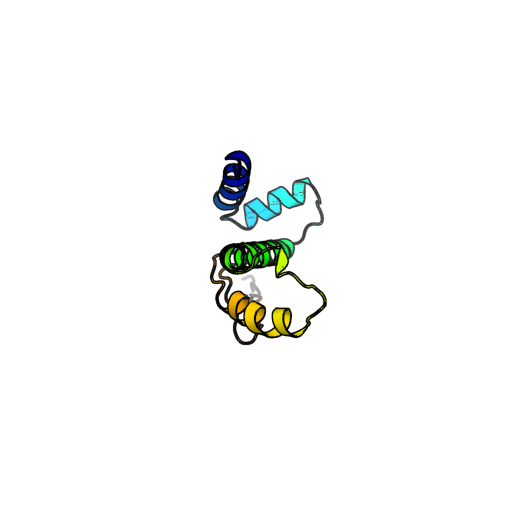ATOM 663 N N . GLU A 1 83 ? 10.155 -5.610 -6.570 1.00 80.94 83 GLU A N 1
ATOM 664 C CA . GLU A 1 83 ? 11.314 -4.901 -6.014 1.00 80.94 83 GLU A CA 1
ATOM 665 C C . GLU A 1 83 ? 10.959 -3.704 -5.109 1.00 80.94 83 GLU A C 1
ATOM 667 O O . GLU A 1 83 ? 11.833 -3.164 -4.423 1.00 80.94 83 GLU A O 1
ATOM 672 N N . GLN A 1 84 ? 9.697 -3.249 -5.083 1.00 80.12 84 GLN A N 1
ATOM 673 C CA . GLN A 1 84 ? 9.315 -2.091 -4.268 1.00 80.12 84 GLN A CA 1
ATOM 674 C C . GLN A 1 84 ? 9.153 -2.453 -2.788 1.00 80.12 84 GLN A C 1
ATOM 676 O O . GLN A 1 84 ? 8.074 -2.853 -2.339 1.00 80.12 84 GLN A O 1
ATOM 681 N N . GLU A 1 85 ? 10.195 -2.181 -2.005 1.00 84.69 85 GLU A N 1
ATOM 682 C CA . GLU A 1 85 ? 10.161 -2.247 -0.543 1.00 84.69 85 GLU A CA 1
ATOM 683 C C . GLU A 1 85 ? 10.044 -0.849 0.085 1.00 84.69 85 GLU A C 1
ATOM 685 O O . GLU A 1 85 ? 10.893 0.023 -0.119 1.00 84.69 85 GLU A O 1
ATOM 690 N N . PHE A 1 86 ? 8.996 -0.614 0.882 1.00 86.25 86 PHE A N 1
ATOM 691 C CA . PHE A 1 86 ? 8.851 0.629 1.653 1.00 86.25 86 PHE A CA 1
ATOM 692 C C . PHE A 1 86 ? 7.994 0.451 2.911 1.00 86.25 86 PHE A C 1
ATOM 694 O O . PHE A 1 86 ? 7.210 -0.486 3.025 1.00 86.25 86 PHE A O 1
ATOM 701 N N . GLU A 1 87 ? 8.113 1.382 3.860 1.00 87.12 87 GLU A N 1
ATOM 702 C CA . GLU A 1 87 ? 7.234 1.436 5.034 1.00 87.12 87 GLU A CA 1
ATOM 703 C C . GLU A 1 87 ? 5.978 2.257 4.706 1.00 87.12 87 GLU A C 1
ATOM 705 O O . GLU A 1 87 ? 6.052 3.475 4.519 1.00 87.12 87 GLU A O 1
ATOM 710 N N . GLY A 1 88 ? 4.830 1.584 4.596 1.00 85.94 88 GLY A N 1
ATOM 711 C CA . GLY A 1 88 ? 3.531 2.198 4.324 1.00 85.94 88 GLY A CA 1
ATOM 712 C C . GLY A 1 88 ? 2.714 2.475 5.589 1.00 85.94 88 GLY A C 1
ATOM 713 O O . GLY A 1 88 ? 3.084 2.126 6.709 1.00 85.94 88 GLY A O 1
ATOM 714 N N . LEU A 1 89 ? 1.530 3.062 5.420 1.00 87.12 89 LEU A N 1
ATOM 715 C CA . LEU A 1 89 ? 0.584 3.310 6.516 1.00 87.12 89 LEU A CA 1
ATOM 716 C C . LEU A 1 89 ? 0.012 2.030 7.114 1.00 87.12 89 LEU A C 1
ATOM 718 O O . LEU A 1 89 ? -0.422 2.014 8.265 1.00 87.12 89 LEU A O 1
ATOM 722 N N . SER A 1 90 ? -0.043 0.969 6.318 1.00 86.50 90 SER A N 1
ATOM 723 C CA . SER A 1 90 ? -0.479 -0.355 6.746 1.00 86.50 90 SER A CA 1
ATOM 724 C C . SER A 1 90 ? 0.692 -1.262 7.147 1.00 86.50 90 SER A C 1
ATOM 726 O O . SER A 1 90 ? 0.518 -2.481 7.210 1.00 86.50 90 SER A O 1
ATOM 728 N N . GLY A 1 91 ? 1.864 -0.681 7.425 1.00 85.75 91 GLY A N 1
ATOM 729 C CA . GLY A 1 91 ? 3.100 -1.375 7.787 1.00 85.75 91 GLY A CA 1
ATOM 730 C C . GLY A 1 91 ? 4.021 -1.624 6.588 1.00 85.75 91 GLY A C 1
ATOM 731 O O . GLY A 1 91 ? 3.804 -1.043 5.518 1.00 85.75 91 GLY A O 1
ATOM 732 N N . PRO A 1 92 ? 5.005 -2.529 6.733 1.00 87.44 92 PRO A N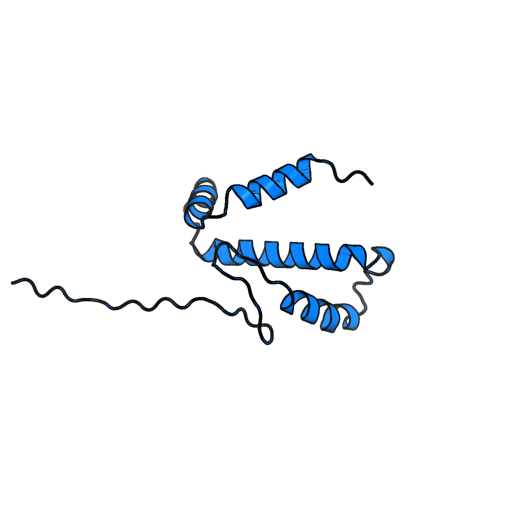 1
ATOM 733 C CA . PRO A 1 92 ? 5.935 -2.855 5.664 1.00 87.44 92 PRO A CA 1
ATOM 734 C C . PRO A 1 92 ? 5.204 -3.289 4.394 1.00 87.44 92 PRO A C 1
ATOM 736 O O . PRO A 1 92 ? 4.210 -4.028 4.427 1.00 87.44 92 PRO A O 1
ATOM 739 N N . HIS A 1 93 ? 5.687 -2.796 3.266 1.00 85.69 93 HIS A N 1
ATOM 740 C CA . HIS A 1 93 ? 5.186 -3.117 1.947 1.00 85.69 93 HIS A CA 1
ATOM 741 C C . HIS A 1 93 ? 6.239 -3.946 1.221 1.00 85.69 93 HIS A C 1
ATOM 743 O O . HIS A 1 93 ? 7.303 -3.438 0.885 1.00 85.69 93 HIS A O 1
ATOM 749 N N . ASN A 1 94 ? 5.941 -5.232 1.045 1.00 84.12 94 ASN A N 1
ATOM 750 C CA . ASN A 1 94 ? 6.762 -6.190 0.318 1.00 84.12 94 ASN A CA 1
ATOM 751 C C . ASN A 1 94 ? 5.823 -7.162 -0.416 1.00 84.12 94 ASN A C 1
ATOM 753 O O . ASN A 1 94 ? 4.772 -7.535 0.130 1.00 84.12 94 ASN A O 1
ATOM 757 N N . PHE A 1 95 ? 6.178 -7.540 -1.640 1.00 82.12 95 PHE A N 1
ATOM 758 C CA . PHE A 1 95 ? 5.434 -8.497 -2.446 1.00 82.12 95 PHE A CA 1
ATOM 759 C C . PHE 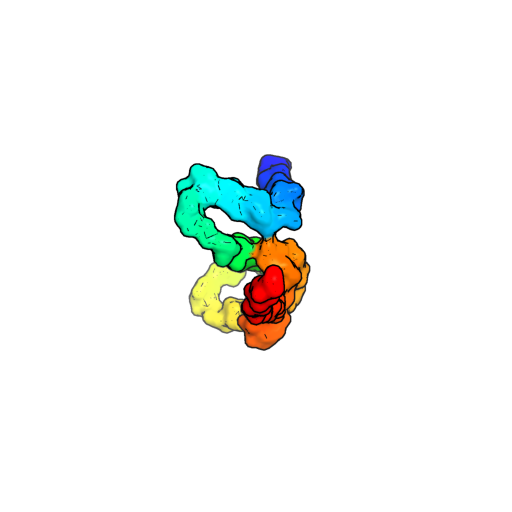A 1 95 ? 6.205 -9.801 -2.611 1.00 82.12 95 PHE A C 1
ATOM 761 O O . PHE A 1 95 ? 7.418 -9.825 -2.768 1.00 82.12 95 PHE A O 1
ATOM 768 N N . PHE A 1 96 ? 5.464 -10.902 -2.634 1.00 81.81 96 PHE A N 1
ATOM 769 C CA . PHE A 1 96 ? 5.976 -12.208 -3.009 1.00 81.81 96 PHE A CA 1
ATOM 770 C C . PHE A 1 96 ? 4.941 -12.909 -3.881 1.00 81.81 96 PHE A C 1
ATOM 772 O O . PHE A 1 96 ? 3.794 -13.067 -3.463 1.00 81.81 96 PHE A O 1
ATOM 779 N N . ASN A 1 97 ? 5.322 -13.312 -5.096 1.00 82.38 97 ASN A N 1
ATOM 780 C CA . ASN A 1 97 ? 4.411 -13.908 -6.079 1.00 82.38 97 ASN A CA 1
ATOM 781 C C . ASN A 1 97 ? 3.137 -13.071 -6.289 1.00 82.38 97 ASN A C 1
ATOM 783 O O . ASN A 1 97 ? 2.028 -13.609 -6.321 1.00 82.38 97 ASN A O 1
ATOM 787 N N . ARG A 1 98 ? 3.284 -11.747 -6.428 1.00 74.81 98 ARG A N 1
ATOM 788 C CA . ARG A 1 98 ? 2.170 -10.786 -6.585 1.00 74.81 98 ARG A CA 1
ATOM 789 C C . ARG A 1 98 ? 1.211 -10.673 -5.391 1.00 74.81 98 ARG A C 1
ATOM 791 O O . ARG A 1 98 ? 0.183 -10.001 -5.499 1.00 74.81 98 ARG A O 1
ATOM 798 N N . GLU A 1 99 ? 1.527 -11.287 -4.257 1.00 81.94 99 GLU A N 1
ATOM 799 C CA . GLU A 1 99 ? 0.773 -11.141 -3.017 1.00 81.94 99 GLU A CA 1
ATOM 800 C C . GLU A 1 99 ? 1.537 -10.252 -2.045 1.00 81.94 99 GLU A C 1
ATOM 802 O O . GLU A 1 99 ? 2.749 -10.378 -1.877 1.00 81.94 99 GLU A O 1
ATOM 807 N N . ARG A 1 100 ? 0.829 -9.331 -1.388 1.00 83.88 100 ARG A N 1
ATOM 808 C CA . ARG A 1 100 ? 1.446 -8.522 -0.341 1.00 83.88 100 ARG A CA 1
ATOM 809 C C . ARG A 1 100 ? 1.661 -9.383 0.900 1.00 83.88 100 ARG A C 1
ATOM 811 O O . ARG A 1 100 ? 0.700 -9.917 1.456 1.00 83.88 100 ARG A O 1
ATOM 818 N N . ILE A 1 101 ? 2.892 -9.412 1.400 1.00 85.56 101 ILE A N 1
ATOM 819 C CA . ILE A 1 101 ? 3.187 -9.961 2.723 1.00 85.56 101 ILE A CA 1
ATOM 820 C C . ILE A 1 101 ? 2.678 -8.957 3.764 1.00 85.56 101 ILE A C 1
ATOM 822 O O . ILE A 1 101 ? 3.204 -7.853 3.898 1.00 85.56 101 ILE A O 1
ATOM 826 N N . GLY A 1 102 ? 1.599 -9.317 4.458 1.00 84.88 102 GLY A N 1
ATOM 827 C CA . GLY A 1 102 ? 0.913 -8.445 5.411 1.00 84.88 102 GLY A CA 1
ATOM 828 C C . GLY A 1 102 ? 1.053 -8.880 6.869 1.00 84.88 102 GLY A C 1
ATOM 829 O O . GLY A 1 102 ? 1.531 -9.967 7.188 1.00 84.88 102 GLY A O 1
ATOM 830 N N . THR A 1 103 ? 0.555 -8.031 7.765 1.00 82.00 103 THR A N 1
ATOM 831 C CA . THR A 1 103 ? 0.476 -8.316 9.202 1.00 82.00 103 THR A CA 1
ATOM 832 C C . THR A 1 103 ? -0.894 -8.885 9.559 1.00 82.00 103 THR A C 1
ATOM 834 O O . THR A 1 103 ? -1.925 -8.287 9.249 1.00 82.00 103 THR A O 1
ATOM 837 N N . VAL A 1 104 ? -0.920 -10.011 10.275 1.00 82.56 104 VAL A N 1
ATOM 838 C CA . VAL A 1 104 ? -2.156 -10.608 10.806 1.00 82.56 104 VAL A CA 1
ATOM 839 C C . VAL A 1 104 ? -2.315 -10.237 12.277 1.00 82.56 104 VAL A C 1
ATOM 841 O O . VAL A 1 104 ? -1.391 -10.390 13.071 1.00 82.56 104 VAL A O 1
ATOM 844 N N . THR A 1 105 ? -3.506 -9.769 12.659 1.00 82.19 105 THR A N 1
ATOM 845 C CA . THR A 1 105 ? -3.850 -9.513 14.065 1.00 82.19 105 THR A CA 1
ATOM 846 C C . THR A 1 105 ? -4.629 -10.692 14.636 1.00 82.19 105 THR A C 1
ATOM 848 O O . THR A 1 105 ? -5.678 -11.057 14.109 1.00 82.19 105 THR A O 1
ATOM 851 N N . ILE A 1 106 ? -4.139 -11.263 15.739 1.00 88.75 106 ILE A N 1
ATOM 852 C CA . ILE A 1 106 ? -4.819 -12.328 16.485 1.00 88.75 106 ILE A CA 1
ATOM 853 C C . ILE A 1 106 ? -5.400 -11.721 17.763 1.00 88.75 106 ILE A C 1
ATOM 855 O O . ILE A 1 106 ? -4.663 -11.214 18.606 1.00 88.75 106 ILE A O 1
ATOM 859 N N . SER A 1 107 ? -6.722 -11.780 17.921 1.00 88.25 107 SER A N 1
ATOM 860 C CA . SER A 1 107 ? -7.424 -11.275 19.105 1.00 88.25 107 SER A CA 1
ATOM 861 C C . SER A 1 107 ? -8.078 -12.411 19.888 1.00 88.25 107 SER A C 1
ATOM 863 O O . SER A 1 107 ? -8.814 -13.212 19.314 1.00 88.25 107 SER A O 1
ATOM 865 N N . GLN A 1 108 ? -7.861 -12.450 21.206 1.00 88.56 108 GLN A N 1
ATOM 866 C CA . GLN A 1 108 ? -8.518 -13.393 22.112 1.00 88.56 108 GLN A CA 1
ATOM 867 C C . GLN A 1 108 ? -9.530 -12.659 22.997 1.00 88.56 108 GLN A C 1
ATOM 869 O O . GLN A 1 108 ? -9.172 -11.726 23.717 1.00 88.56 108 GLN A O 1
ATOM 874 N N . MET A 1 109 ? -10.780 -13.123 23.002 1.00 87.25 109 MET A N 1
ATOM 875 C CA . MET A 1 109 ? -11.772 -12.679 23.979 1.00 87.25 109 MET A CA 1
ATOM 876 C C . MET A 1 109 ? -11.421 -13.271 25.349 1.00 87.25 109 MET A C 1
ATOM 878 O O . MET A 1 109 ? -11.392 -14.490 25.514 1.00 87.25 109 MET A O 1
ATOM 882 N N . ARG A 1 110 ? -11.142 -12.417 26.337 1.00 83.00 110 ARG A N 1
ATOM 883 C CA . ARG A 1 110 ? -10.959 -12.841 27.730 1.00 83.00 110 ARG A CA 1
ATOM 884 C C . ARG A 1 110 ? -12.248 -12.570 28.492 1.00 83.00 110 ARG A C 1
ATOM 886 O O . ARG A 1 110 ? -12.608 -11.416 28.697 1.00 83.00 110 ARG A O 1
ATOM 893 N N . VAL A 1 111 ? -12.947 -13.633 28.887 1.00 80.75 111 VAL A N 1
ATOM 894 C CA . VAL A 1 111 ? -14.103 -13.524 29.783 1.00 80.75 111 VAL A CA 1
ATOM 895 C C . VAL A 1 111 ? -13.572 -13.189 31.171 1.00 80.75 111 VAL A C 1
ATOM 897 O O . VAL A 1 111 ? -12.851 -13.977 31.781 1.00 80.75 111 VAL A O 1
ATOM 900 N N . GLN A 1 112 ? -13.885 -11.989 31.649 1.00 71.38 112 GLN A N 1
ATOM 901 C CA . GLN A 1 112 ? -13.571 -11.572 33.005 1.00 71.38 112 GLN A CA 1
ATOM 902 C C . GLN A 1 112 ? -14.620 -12.205 33.925 1.00 71.38 112 GLN A C 1
ATOM 904 O O . GLN A 1 112 ? -15.701 -11.656 34.116 1.00 71.38 112 GLN A O 1
ATOM 909 N N . ASN A 1 113 ? -14.336 -13.404 34.439 1.00 61.75 113 ASN A N 1
ATOM 910 C CA . ASN A 1 113 ? -15.142 -13.982 35.510 1.00 61.75 113 ASN A CA 1
ATOM 911 C C . ASN A 1 113 ? -14.942 -13.107 36.751 1.00 61.75 113 ASN A C 1
ATOM 913 O O . ASN A 1 113 ? -13.893 -13.167 37.392 1.00 61.75 113 ASN A O 1
ATOM 917 N N . GLY A 1 114 ? -15.921 -12.241 37.019 1.00 58.94 114 GLY A N 1
ATOM 918 C CA . GLY A 1 114 ? -15.984 -11.454 38.242 1.00 58.94 114 GLY A CA 1
ATOM 919 C C . GLY A 1 114 ? -16.024 -12.384 39.450 1.00 58.94 114 GLY A C 1
ATOM 920 O O . GLY A 1 114 ? -16.869 -13.278 39.512 1.00 58.94 114 GLY A O 1
ATOM 921 N N . ILE A 1 115 ? -15.076 -12.179 40.361 1.00 50.41 115 ILE A N 1
ATOM 922 C CA . ILE A 1 115 ? -15.165 -12.604 41.761 1.00 50.41 115 ILE A CA 1
ATOM 923 C C . ILE A 1 115 ? -15.847 -11.467 42.514 1.00 50.41 115 ILE A C 1
ATOM 925 O O . ILE A 1 115 ? -15.459 -10.304 42.251 1.00 50.41 115 ILE A O 1
#